Protein AF-A0A662BH56-F1 (afdb_monomer)

Solvent-accessible surface area (backbone atoms only — not comparable to full-atom values): 4933 Å² total; per-residue (Å²): 113,66,72,64,52,50,55,49,48,52,48,52,50,55,43,48,53,58,39,50,52,37,51,52,48,31,72,76,36,64,93,50,29,76,63,36,52,53,49,41,53,51,43,52,50,53,46,53,53,51,51,48,46,68,76,58,53,95,61,89,50,76,60,55,63,47,52,54,49,52,51,50,52,57,51,51,52,54,49,50,56,52,52,56,60,70,74,108

Secondary structure (DSSP, 8-state):
-HHHHHHHHHHHHHHHHHHHHHHHHHHH-GGGHHHHHHHHHHHHHHHHHHHHHHHS-S---HHHHHHHHHHHHHHHHHHHHHHHHHH-

Mean predicted aligned error: 2.96 Å

pLDDT: mean 95.01, std 6.38, range [59.62, 98.69]

Nearest PDB structures (foldseek):
  5j0l-assembly3_F  TM=5.489E-01  e=1.130E+00  synthetic construct
  2e2a-assembly1_C  TM=4.070E-01  e=1.591E+00  Lactococcus lactis
  6zbd-assembly1_D  TM=2.520E-01  e=8.800E+00  Plasmodium f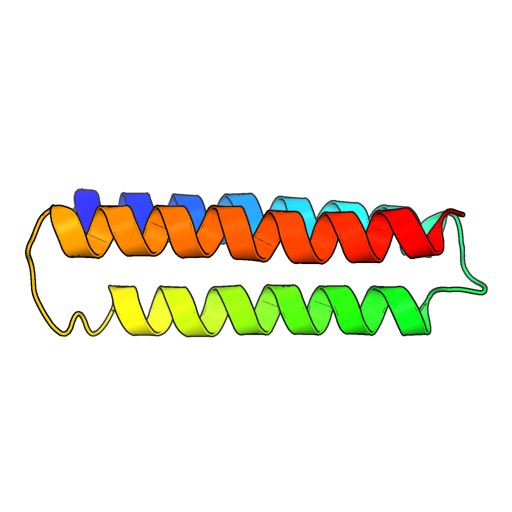alciparum

Structure (mmCIF, N/CA/C/O backbone):
data_AF-A0A662BH56-F1
#
_entry.id   AF-A0A662BH56-F1
#
loop_
_atom_site.group_PDB
_atom_site.id
_atom_site.type_symbol
_atom_site.label_atom_id
_atom_site.label_alt_id
_atom_site.label_comp_id
_atom_site.label_asym_id
_atom_site.label_entity_id
_atom_site.label_seq_id
_atom_site.pdbx_PDB_ins_code
_atom_site.Cartn_x
_atom_site.Cartn_y
_atom_site.Cartn_z
_atom_site.occupancy
_atom_site.B_iso_or_equiv
_atom_site.auth_seq_id
_atom_site.auth_comp_id
_atom_site.auth_asym_id
_atom_site.auth_atom_id
_atom_site.pdbx_PDB_model_num
ATOM 1 N N . MET A 1 1 ? -7.050 8.626 21.741 1.00 59.62 1 MET A N 1
ATOM 2 C CA . MET A 1 1 ? -6.316 9.224 20.600 1.00 59.62 1 MET A CA 1
ATOM 3 C C . MET A 1 1 ? -5.080 8.429 20.169 1.00 59.62 1 MET A C 1
ATOM 5 O O . MET A 1 1 ? -4.854 8.372 18.969 1.00 59.62 1 MET A O 1
ATOM 9 N N . ALA A 1 2 ? -4.341 7.764 21.074 1.00 68.94 2 ALA A N 1
ATOM 10 C CA . ALA A 1 2 ? -3.174 6.932 20.719 1.00 68.94 2 ALA A CA 1
ATOM 11 C C . ALA A 1 2 ? -3.473 5.874 19.633 1.00 68.94 2 ALA A C 1
ATOM 13 O O . ALA A 1 2 ? -2.902 5.942 18.557 1.00 68.94 2 ALA A O 1
ATOM 14 N N . LYS A 1 3 ? -4.505 5.037 19.817 1.00 80.75 3 LYS A N 1
ATOM 15 C CA . LYS A 1 3 ? -4.853 3.954 18.871 1.00 80.75 3 LYS A CA 1
ATOM 16 C C . LYS A 1 3 ? -5.109 4.392 17.417 1.00 80.75 3 LYS A C 1
ATOM 18 O O . LYS A 1 3 ? -4.809 3.644 16.493 1.00 80.75 3 LYS A O 1
ATOM 23 N N . LEU A 1 4 ? -5.676 5.588 17.204 1.00 89.75 4 LEU A N 1
ATOM 24 C CA . LEU A 1 4 ? -5.893 6.136 15.855 1.00 89.75 4 LEU A CA 1
ATOM 25 C C . LEU A 1 4 ? -4.599 6.680 15.247 1.00 89.75 4 LEU A C 1
ATOM 27 O O . LEU A 1 4 ? -4.417 6.620 14.036 1.00 89.75 4 LEU A O 1
ATOM 31 N N . ARG A 1 5 ? -3.709 7.232 16.075 1.00 93.06 5 ARG A N 1
ATOM 32 C CA . ARG A 1 5 ? -2.373 7.641 15.643 1.00 93.06 5 ARG A CA 1
ATOM 33 C C . ARG A 1 5 ? -1.544 6.418 15.253 1.00 93.06 5 ARG A C 1
ATOM 35 O O . ARG A 1 5 ? -0.895 6.458 14.216 1.00 93.06 5 ARG A O 1
ATOM 42 N N . ASP A 1 6 ? -1.637 5.340 16.024 1.00 93.75 6 ASP A N 1
ATOM 43 C CA . ASP A 1 6 ? -0.879 4.108 15.797 1.00 93.75 6 ASP A CA 1
ATOM 44 C C . ASP A 1 6 ? -1.218 3.492 14.436 1.00 93.75 6 ASP A C 1
ATOM 46 O O . ASP A 1 6 ? -0.332 3.336 13.603 1.00 93.75 6 ASP A O 1
ATOM 50 N N . ILE A 1 7 ? -2.505 3.281 14.129 1.00 95.06 7 ILE A N 1
ATOM 51 C CA . ILE A 1 7 ? -2.901 2.719 12.825 1.00 95.06 7 ILE A CA 1
ATOM 52 C C . ILE A 1 7 ? -2.536 3.637 11.643 1.00 95.06 7 ILE A C 1
ATOM 54 O O . ILE A 1 7 ? -2.170 3.154 10.576 1.00 95.06 7 ILE A O 1
ATOM 58 N N . LYS A 1 8 ? -2.577 4.967 11.809 1.00 97.25 8 LYS A N 1
ATOM 59 C CA . LYS A 1 8 ? -2.100 5.892 10.763 1.00 97.25 8 LYS A CA 1
ATOM 60 C C . LYS A 1 8 ? -0.599 5.760 10.544 1.00 97.25 8 LYS A C 1
ATOM 62 O O . LYS A 1 8 ? -0.152 5.820 9.402 1.00 97.25 8 LYS A O 1
ATOM 67 N N . ASN A 1 9 ? 0.168 5.605 11.621 1.00 97.69 9 ASN A N 1
ATOM 68 C CA . ASN A 1 9 ? 1.606 5.391 11.540 1.00 97.69 9 ASN A CA 1
ATOM 69 C C . ASN A 1 9 ? 1.920 4.055 10.867 1.00 97.69 9 ASN A C 1
ATOM 71 O O . ASN A 1 9 ? 2.776 4.037 9.995 1.00 97.69 9 ASN A O 1
ATOM 75 N N . GLU A 1 10 ? 1.190 2.984 11.191 1.00 97.19 10 GLU A N 1
ATOM 76 C CA . GLU A 1 10 ? 1.307 1.683 10.517 1.00 97.19 10 GLU A CA 1
ATOM 77 C C . GLU A 1 10 ? 1.064 1.812 9.002 1.00 97.19 10 GLU A C 1
ATOM 79 O O . GLU A 1 10 ? 1.889 1.370 8.205 1.00 97.19 10 GLU A O 1
ATOM 84 N N . VAL A 1 11 ? -0.022 2.486 8.593 1.00 98.25 11 VAL A N 1
ATOM 85 C CA . VAL A 1 11 ? -0.327 2.746 7.173 1.00 98.25 11 VAL A CA 1
ATOM 86 C C . VAL A 1 11 ? 0.779 3.563 6.506 1.00 98.25 11 VAL A C 1
ATOM 88 O O . VA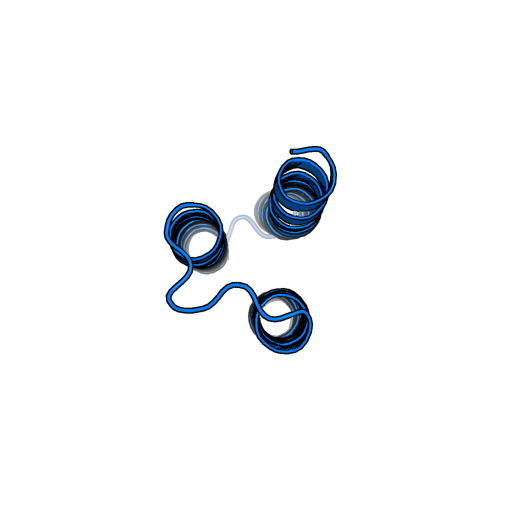L A 1 11 ? 1.230 3.213 5.419 1.00 98.25 11 VAL A O 1
ATOM 91 N N . ASN A 1 12 ? 1.218 4.659 7.130 1.00 98.38 12 ASN A N 1
ATOM 92 C CA . ASN A 1 12 ? 2.270 5.507 6.570 1.00 98.38 12 ASN A CA 1
ATOM 93 C C . ASN A 1 12 ? 3.592 4.748 6.430 1.00 98.38 12 ASN A C 1
ATOM 95 O O . ASN A 1 12 ? 4.243 4.879 5.401 1.00 98.38 12 ASN A O 1
ATOM 99 N N . TYR A 1 13 ? 3.961 3.969 7.447 1.00 98.38 13 TYR A N 1
ATOM 100 C CA . TYR A 1 13 ? 5.193 3.195 7.473 1.00 98.38 13 TYR A CA 1
ATOM 101 C C . TYR A 1 13 ? 5.200 2.147 6.362 1.00 98.38 13 TYR A C 1
ATOM 103 O O . TYR A 1 13 ? 6.076 2.181 5.506 1.00 98.38 13 TYR A O 1
ATOM 111 N N . LEU A 1 14 ? 4.180 1.286 6.295 1.00 98.25 14 LEU A N 1
ATOM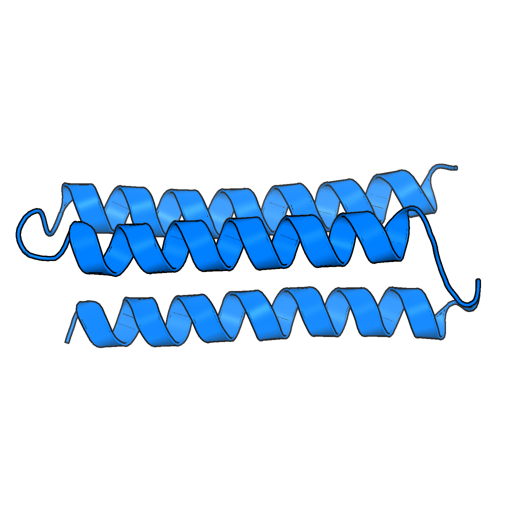 112 C CA . LEU A 1 14 ? 4.166 0.221 5.292 1.00 98.25 14 LEU A CA 1
ATOM 113 C C . LEU A 1 14 ? 4.123 0.775 3.862 1.00 98.25 14 LEU A C 1
ATOM 115 O O . LEU A 1 14 ? 4.814 0.272 2.983 1.00 98.25 14 LEU A O 1
ATOM 119 N N . ILE A 1 15 ? 3.335 1.826 3.615 1.00 98.50 15 ILE A N 1
ATOM 120 C CA . ILE A 1 15 ? 3.266 2.426 2.277 1.00 98.50 15 ILE A CA 1
ATOM 121 C C . ILE A 1 15 ? 4.579 3.121 1.909 1.00 98.50 15 ILE A C 1
ATOM 123 O O . ILE A 1 15 ? 4.967 3.095 0.743 1.00 98.50 15 ILE A O 1
ATOM 127 N N . TYR A 1 16 ? 5.270 3.724 2.878 1.00 98.44 16 TYR A N 1
ATOM 128 C CA . TYR A 1 16 ? 6.594 4.287 2.642 1.00 98.44 16 TYR A CA 1
ATOM 129 C C . TYR A 1 16 ? 7.585 3.206 2.190 1.00 98.44 16 TYR A C 1
ATOM 131 O O . TYR A 1 16 ? 8.248 3.404 1.174 1.00 98.44 16 TYR A O 1
ATOM 139 N N . GLU A 1 17 ? 7.615 2.050 2.859 1.00 98.25 17 GLU A N 1
ATOM 140 C CA . GLU A 1 17 ? 8.462 0.916 2.456 1.00 98.25 17 GLU A CA 1
ATOM 141 C C . GLU A 1 17 ? 8.118 0.426 1.037 1.00 98.25 17 GLU A C 1
ATOM 143 O O . GLU A 1 17 ? 8.997 0.334 0.184 1.00 98.25 17 GLU A O 1
ATOM 148 N N . VAL A 1 18 ? 6.829 0.240 0.721 1.00 98.19 18 VAL A N 1
ATOM 149 C CA . VAL A 1 18 ? 6.378 -0.155 -0.633 1.00 98.19 18 VAL A CA 1
ATOM 150 C C . VAL A 1 18 ? 6.857 0.831 -1.708 1.00 98.19 18 VAL A C 1
ATOM 152 O O . VAL A 1 18 ? 7.301 0.427 -2.786 1.00 98.19 18 VAL A O 1
ATOM 155 N N . ILE A 1 19 ? 6.762 2.137 -1.442 1.00 98.44 19 ILE A N 1
ATOM 156 C CA . ILE A 1 19 ? 7.218 3.177 -2.373 1.00 98.44 19 ILE A CA 1
ATOM 157 C C . ILE A 1 19 ? 8.747 3.168 -2.489 1.00 98.44 19 ILE A C 1
ATOM 159 O O . ILE A 1 19 ? 9.269 3.326 -3.593 1.00 98.44 19 ILE A O 1
ATOM 163 N N . SER A 1 20 ? 9.462 2.962 -1.381 1.00 98.12 20 SER A N 1
ATOM 164 C CA . SER A 1 20 ? 10.923 2.840 -1.358 1.00 98.12 20 SER A CA 1
ATOM 165 C C . SER A 1 20 ? 11.405 1.685 -2.242 1.00 98.12 20 SER A C 1
ATOM 167 O O . SER A 1 20 ? 12.299 1.869 -3.073 1.00 98.12 20 SER A O 1
ATOM 169 N N . ASP A 1 21 ? 10.747 0.529 -2.170 1.00 97.50 21 ASP A N 1
ATOM 170 C CA . ASP A 1 21 ? 11.061 -0.623 -3.017 1.00 97.50 21 ASP A CA 1
ATOM 171 C C . ASP A 1 21 ? 10.778 -0.345 -4.497 1.00 97.50 21 ASP A C 1
ATOM 173 O O . ASP A 1 21 ? 11.591 -0.671 -5.367 1.00 97.50 21 ASP A O 1
ATOM 177 N N . CYS A 1 22 ? 9.671 0.337 -4.807 1.00 97.75 22 CYS A N 1
ATOM 178 C CA . CYS A 1 22 ? 9.389 0.782 -6.174 1.00 97.75 22 CYS A CA 1
ATOM 179 C C . CYS A 1 22 ? 10.464 1.757 -6.690 1.00 97.75 22 CYS A C 1
ATOM 181 O O . CYS A 1 22 ? 10.888 1.653 -7.842 1.00 97.75 22 CYS A O 1
ATOM 183 N N . ASN A 1 23 ? 10.940 2.684 -5.853 1.00 97.19 23 ASN A N 1
ATOM 184 C CA . ASN A 1 23 ? 12.012 3.624 -6.201 1.00 97.19 23 ASN A CA 1
ATOM 185 C C . ASN A 1 23 ? 13.352 2.916 -6.435 1.00 97.19 23 ASN A C 1
ATOM 187 O O . ASN A 1 23 ? 14.075 3.237 -7.384 1.00 97.19 23 ASN A O 1
ATOM 191 N N . THR A 1 24 ? 13.656 1.921 -5.606 1.00 97.25 24 THR A N 1
ATOM 192 C CA . THR A 1 24 ? 14.840 1.074 -5.764 1.00 97.25 24 THR A CA 1
ATOM 193 C C . THR A 1 24 ? 14.765 0.307 -7.082 1.00 97.25 24 THR A C 1
ATOM 195 O O . THR A 1 24 ? 15.702 0.357 -7.878 1.00 97.25 24 THR A O 1
ATOM 198 N N . PHE A 1 25 ? 13.614 -0.299 -7.391 1.00 96.94 25 PHE A N 1
ATOM 199 C CA . PHE A 1 25 ? 13.381 -0.954 -8.678 1.00 96.94 25 PHE A CA 1
ATOM 200 C C . PHE A 1 25 ? 13.576 0.005 -9.862 1.00 96.94 25 PHE A C 1
ATOM 202 O O . PHE A 1 25 ? 14.248 -0.357 -10.822 1.00 96.94 25 PHE A O 1
ATOM 209 N N . MET A 1 26 ? 13.050 1.235 -9.800 1.00 96.69 26 MET A N 1
ATOM 210 C CA . MET A 1 26 ? 13.239 2.239 -10.862 1.00 96.69 26 MET A CA 1
ATOM 211 C C . MET A 1 26 ? 14.707 2.599 -11.092 1.00 96.69 26 MET A C 1
ATOM 213 O O . MET A 1 26 ? 15.099 2.865 -12.226 1.00 96.69 26 MET A O 1
ATOM 217 N N . SER A 1 27 ? 15.508 2.611 -10.027 1.00 95.69 27 SER A N 1
ATOM 218 C CA . SER A 1 27 ? 16.942 2.902 -10.104 1.00 95.69 27 SER A CA 1
ATOM 219 C C . SER A 1 27 ? 17.724 1.770 -10.776 1.00 95.69 27 SER A C 1
ATOM 221 O O . SER A 1 27 ? 18.701 2.031 -11.470 1.00 95.69 27 SER A O 1
ATOM 223 N N . ILE A 1 28 ? 17.278 0.521 -10.601 1.00 95.81 28 ILE A N 1
ATOM 224 C CA . ILE A 1 28 ? 17.907 -0.679 -11.177 1.00 95.81 28 ILE A CA 1
ATOM 225 C C . ILE A 1 28 ? 17.395 -0.961 -12.604 1.00 95.81 28 ILE A C 1
ATOM 227 O O . ILE A 1 28 ? 18.144 -1.455 -13.443 1.00 95.81 28 ILE A O 1
ATOM 231 N N . HIS A 1 29 ? 16.135 -0.624 -12.898 1.00 95.06 29 HIS A N 1
ATOM 232 C CA . HIS A 1 29 ? 15.447 -0.903 -14.165 1.00 95.06 29 HIS A CA 1
ATOM 233 C C . HIS A 1 29 ? 14.907 0.385 -14.815 1.00 95.06 29 HIS A C 1
ATOM 235 O O . HIS A 1 29 ? 13.687 0.607 -14.843 1.00 95.06 29 HIS A O 1
ATOM 241 N N . PRO A 1 30 ? 15.785 1.259 -15.344 1.00 93.88 30 PRO A N 1
ATOM 242 C CA . PRO A 1 30 ? 15.376 2.547 -15.906 1.00 93.88 30 PRO A CA 1
ATOM 243 C C . PRO A 1 30 ? 14.422 2.408 -17.105 1.00 93.88 30 PRO A C 1
ATOM 245 O O . PRO A 1 30 ? 13.562 3.263 -17.305 1.00 93.88 30 PRO A O 1
ATOM 248 N N . ASP A 1 31 ? 14.506 1.308 -17.858 1.00 95.69 31 ASP A N 1
ATOM 249 C CA . ASP A 1 31 ? 13.620 0.961 -18.978 1.00 95.69 31 ASP A CA 1
ATOM 250 C C . ASP A 1 31 ? 12.182 0.625 -18.540 1.00 95.69 31 ASP A C 1
ATOM 252 O O . ASP A 1 31 ? 11.238 0.729 -19.325 1.00 95.69 31 ASP A O 1
ATOM 256 N N . LYS A 1 32 ? 11.989 0.247 -17.271 1.00 95.00 32 LYS A N 1
ATOM 257 C CA . LYS A 1 32 ? 10.682 -0.101 -16.688 1.00 95.00 32 LYS A CA 1
ATOM 258 C C . LYS A 1 32 ? 10.148 0.982 -15.745 1.00 95.00 32 LYS A C 1
ATOM 260 O O . LYS A 1 32 ? 9.126 0.756 -15.089 1.00 95.00 32 LYS A O 1
ATOM 265 N N . LYS A 1 33 ? 10.784 2.160 -15.703 1.00 94.25 33 LYS A N 1
ATOM 266 C CA . LYS A 1 33 ? 10.456 3.260 -14.783 1.00 94.25 33 LYS A CA 1
ATOM 267 C C . LYS A 1 33 ? 8.973 3.629 -14.799 1.00 94.25 33 LYS A C 1
ATOM 269 O O . LYS A 1 33 ? 8.336 3.612 -13.751 1.00 94.25 33 LYS A O 1
ATOM 274 N N . ASP A 1 34 ? 8.394 3.863 -15.974 1.00 95.88 34 ASP A N 1
ATOM 275 C CA . ASP A 1 34 ? 6.989 4.282 -16.103 1.00 95.88 34 ASP A CA 1
ATOM 276 C C . ASP A 1 34 ? 6.000 3.264 -15.519 1.00 95.88 34 ASP A C 1
ATOM 278 O O . ASP A 1 34 ? 4.930 3.625 -15.025 1.00 95.88 34 ASP A O 1
ATOM 282 N N . LYS A 1 35 ? 6.347 1.970 -15.549 1.00 96.12 35 LYS A N 1
ATOM 283 C CA . LYS A 1 35 ? 5.514 0.916 -14.956 1.00 96.12 35 LYS A CA 1
ATOM 284 C C . LYS A 1 35 ? 5.580 0.958 -13.431 1.00 96.12 35 LYS A C 1
ATOM 286 O O . LYS A 1 35 ? 4.548 0.807 -12.786 1.00 96.12 35 LYS A O 1
ATOM 291 N N . ALA A 1 36 ? 6.759 1.194 -12.863 1.00 96.62 36 ALA A N 1
ATOM 292 C CA . ALA A 1 36 ? 6.936 1.311 -11.419 1.00 96.62 36 ALA A CA 1
ATOM 293 C C . ALA A 1 36 ? 6.362 2.624 -10.854 1.00 96.62 36 ALA A C 1
ATOM 295 O O . ALA A 1 36 ? 5.791 2.603 -9.767 1.00 96.62 36 ALA A O 1
ATOM 296 N N . VAL A 1 37 ? 6.385 3.730 -11.611 1.00 97.69 37 VAL A N 1
ATOM 297 C CA . VAL A 1 37 ? 5.687 4.978 -11.234 1.00 97.69 37 VAL A CA 1
ATOM 298 C C . VAL A 1 37 ? 4.194 4.726 -11.009 1.00 97.69 37 VAL A C 1
ATOM 300 O O . VAL A 1 37 ? 3.641 5.161 -10.001 1.00 97.69 37 VAL A O 1
ATOM 303 N N . LYS A 1 38 ? 3.542 3.942 -11.878 1.00 98.12 38 LYS A N 1
ATOM 304 C CA . LYS A 1 38 ? 2.128 3.570 -11.691 1.00 98.12 38 LYS A CA 1
ATOM 305 C C . LYS A 1 38 ? 1.892 2.788 -10.395 1.00 98.12 38 LYS A C 1
ATOM 307 O O . LYS A 1 38 ? 0.855 2.961 -9.765 1.00 98.12 38 LYS A O 1
ATOM 312 N N . LEU A 1 39 ? 2.847 1.960 -9.968 1.00 98.25 39 LEU A N 1
ATOM 313 C CA . LEU A 1 39 ? 2.759 1.239 -8.692 1.00 98.25 39 LEU A CA 1
ATOM 314 C C . LEU A 1 39 ? 2.907 2.178 -7.487 1.00 98.25 39 LEU A C 1
ATOM 316 O O . LEU A 1 39 ? 2.177 2.023 -6.509 1.00 98.25 39 LEU A O 1
ATOM 320 N N . VAL A 1 40 ? 3.764 3.201 -7.579 1.00 98.44 40 VAL A N 1
ATOM 321 C CA . VAL A 1 40 ? 3.848 4.273 -6.569 1.00 98.44 40 VAL A CA 1
ATOM 322 C C . VAL A 1 40 ? 2.519 5.025 -6.468 1.00 98.44 40 VAL A C 1
ATOM 324 O O . VAL A 1 40 ? 2.019 5.248 -5.366 1.00 98.44 40 VAL A O 1
ATOM 327 N N . GLU A 1 41 ? 1.897 5.373 -7.597 1.00 98.50 41 GLU A N 1
ATOM 328 C CA . GLU A 1 41 ? 0.578 6.020 -7.602 1.00 98.50 41 GLU A CA 1
ATOM 329 C C . GLU A 1 41 ? -0.505 5.147 -6.953 1.00 98.50 41 GLU A C 1
ATOM 331 O O . GLU A 1 41 ? -1.347 5.652 -6.205 1.00 98.50 41 GLU A O 1
ATOM 336 N N . GLU A 1 42 ? -0.495 3.837 -7.216 1.00 98.31 42 GLU A N 1
ATOM 337 C CA . GLU A 1 42 ? -1.389 2.881 -6.558 1.00 98.31 42 GLU A CA 1
ATOM 338 C C . GLU A 1 42 ? -1.156 2.835 -5.039 1.00 98.31 42 GLU A C 1
ATOM 340 O O . GLU A 1 42 ? -2.126 2.873 -4.276 1.00 98.31 42 GLU A O 1
ATOM 345 N N . ALA A 1 43 ? 0.103 2.831 -4.589 1.00 98.56 43 ALA A N 1
ATOM 346 C CA . ALA A 1 43 ? 0.458 2.860 -3.170 1.00 98.56 43 ALA A CA 1
ATOM 347 C C . ALA A 1 43 ? -0.033 4.148 -2.483 1.00 98.56 43 ALA A C 1
ATOM 349 O O . ALA A 1 43 ? -0.645 4.102 -1.412 1.00 98.56 43 ALA A O 1
ATOM 350 N N . VAL A 1 44 ? 0.146 5.306 -3.131 1.00 98.56 44 VAL A N 1
ATOM 351 C CA . VAL A 1 44 ? -0.356 6.599 -2.636 1.00 98.56 44 VAL A CA 1
ATOM 352 C C . VAL A 1 44 ? -1.884 6.607 -2.552 1.00 98.56 44 VAL A C 1
ATOM 354 O O . VAL A 1 44 ? -2.441 7.061 -1.549 1.00 98.56 44 VAL A O 1
ATOM 357 N N . LYS A 1 45 ? -2.585 6.072 -3.560 1.00 98.69 45 LYS A N 1
ATOM 358 C CA . LYS A 1 45 ? -4.053 5.943 -3.536 1.00 98.69 45 LYS A CA 1
ATOM 359 C C . LYS A 1 45 ? -4.520 5.046 -2.390 1.00 98.69 45 LYS A C 1
ATOM 361 O O . LYS A 1 45 ? -5.439 5.425 -1.666 1.00 98.69 45 LYS A O 1
ATOM 366 N N . LEU A 1 46 ? -3.871 3.897 -2.188 1.00 98.56 46 LEU A N 1
ATOM 367 C CA . LEU A 1 46 ? -4.170 2.983 -1.083 1.00 98.56 46 LEU A CA 1
ATOM 368 C C . LEU A 1 46 ? -4.029 3.688 0.272 1.00 98.56 46 LEU A C 1
ATOM 370 O O . LEU A 1 46 ? -4.960 3.661 1.079 1.00 98.56 46 LEU A O 1
ATOM 374 N N . ARG A 1 47 ? -2.910 4.390 0.487 1.00 98.56 47 ARG A N 1
ATOM 375 C CA . ARG A 1 47 ? -2.686 5.203 1.687 1.00 98.56 47 ARG A CA 1
ATOM 376 C C . ARG A 1 47 ? -3.792 6.223 1.896 1.00 98.56 47 ARG A C 1
ATOM 378 O O . ARG A 1 47 ? -4.363 6.279 2.981 1.00 98.56 47 ARG A O 1
ATOM 385 N N . ASN A 1 48 ? -4.085 7.036 0.884 1.00 98.56 48 ASN A N 1
ATOM 386 C CA . ASN A 1 48 ? -5.061 8.117 1.003 1.00 98.56 48 ASN A CA 1
ATOM 387 C C . ASN A 1 48 ? -6.445 7.572 1.381 1.00 98.56 48 ASN A C 1
ATOM 389 O O . ASN A 1 48 ? -7.069 8.085 2.310 1.00 98.56 48 ASN A O 1
ATOM 393 N N . ASN A 1 49 ? -6.869 6.480 0.741 1.00 98.31 49 ASN A N 1
ATOM 394 C CA . ASN A 1 49 ? -8.138 5.820 1.037 1.00 98.31 49 ASN A CA 1
ATOM 395 C C . ASN A 1 49 ? -8.192 5.294 2.480 1.00 98.31 49 ASN A C 1
ATOM 397 O O . ASN A 1 49 ? -9.175 5.518 3.187 1.00 98.31 49 ASN A O 1
ATOM 401 N N . LEU A 1 50 ? -7.140 4.613 2.945 1.00 98.06 50 LEU A N 1
ATOM 402 C CA . LEU A 1 50 ? -7.087 4.083 4.311 1.00 98.06 50 LEU A CA 1
ATOM 403 C C . LEU A 1 50 ? -7.047 5.203 5.353 1.00 98.06 50 LEU A C 1
ATOM 405 O O . LEU A 1 50 ? -7.800 5.162 6.323 1.00 98.06 50 LEU A O 1
ATOM 409 N N . ILE A 1 51 ? -6.236 6.241 5.140 1.00 98.00 51 ILE A N 1
ATOM 410 C CA . ILE A 1 51 ? -6.170 7.398 6.040 1.00 98.00 51 ILE A CA 1
ATOM 411 C C . ILE A 1 51 ? -7.526 8.107 6.118 1.00 98.00 51 ILE A C 1
ATOM 413 O O . ILE A 1 51 ? -7.949 8.473 7.216 1.00 98.00 51 ILE A O 1
ATOM 417 N N . GLN A 1 52 ? -8.243 8.250 5.000 1.00 97.75 52 GLN A N 1
ATOM 418 C CA . GLN A 1 52 ? -9.596 8.808 4.993 1.00 97.75 52 GLN A CA 1
ATOM 419 C C . GLN A 1 52 ? -10.561 7.955 5.829 1.00 97.75 52 GLN A C 1
ATOM 421 O O . GLN A 1 52 ? -11.237 8.496 6.702 1.00 97.75 52 GLN A O 1
ATOM 426 N N . LYS A 1 53 ? -10.575 6.629 5.632 1.00 96.31 53 LYS A N 1
ATOM 427 C CA . LYS A 1 53 ? -11.41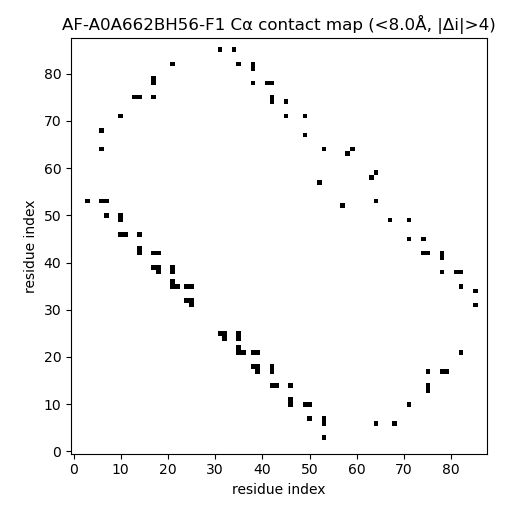0 5.692 6.408 1.00 96.31 53 LYS A CA 1
ATOM 428 C C . LYS A 1 53 ? -11.077 5.676 7.904 1.00 96.31 53 LYS A C 1
ATOM 430 O O . LYS A 1 53 ? -11.962 5.443 8.723 1.00 96.31 53 LYS A O 1
ATOM 435 N N . ILE A 1 54 ? -9.814 5.908 8.268 1.00 95.69 54 ILE A N 1
ATOM 436 C CA . ILE A 1 54 ? -9.371 6.014 9.667 1.00 95.69 54 ILE A CA 1
ATOM 437 C C . ILE A 1 54 ? -9.796 7.357 10.278 1.00 95.69 54 ILE A C 1
ATOM 439 O O . ILE A 1 54 ? -10.158 7.407 11.452 1.00 95.69 54 ILE A O 1
ATOM 443 N N . ASN A 1 55 ? -9.724 8.449 9.511 1.00 95.19 55 ASN A N 1
ATOM 444 C CA . ASN A 1 55 ? -10.148 9.782 9.954 1.00 95.19 55 ASN A CA 1
ATOM 445 C C . ASN A 1 55 ? -11.667 9.896 10.099 1.00 95.19 55 ASN A C 1
ATOM 447 O O . ASN A 1 55 ? -12.140 10.615 10.976 1.00 95.19 55 ASN A O 1
ATOM 451 N N . HIS A 1 56 ? -12.407 9.186 9.251 1.00 95.00 56 HIS A N 1
ATOM 452 C CA . HIS A 1 56 ? -13.864 9.218 9.182 1.00 95.00 56 HIS A CA 1
ATOM 453 C 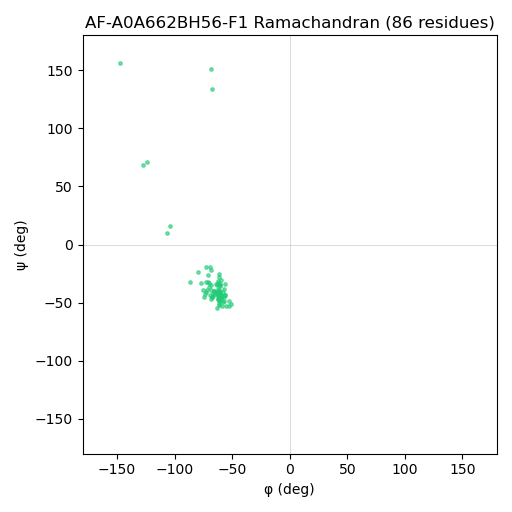C . HIS A 1 56 ? -14.421 7.789 9.256 1.00 95.00 56 HIS A C 1
ATOM 455 O O . HIS A 1 56 ? -14.910 7.265 8.254 1.00 95.00 56 HIS A O 1
ATOM 461 N N . PRO A 1 57 ? -14.295 7.121 10.418 1.00 91.88 57 PRO A N 1
ATOM 462 C CA . PRO A 1 57 ? -14.753 5.749 10.564 1.00 91.88 57 PRO A CA 1
ATOM 463 C C . PRO A 1 57 ? -16.281 5.679 10.483 1.00 91.88 57 PRO A C 1
ATOM 465 O O . PRO A 1 57 ? -16.975 6.453 11.141 1.00 91.88 57 PRO A O 1
ATOM 468 N N . THR A 1 58 ? -16.808 4.729 9.709 1.00 89.19 58 THR A N 1
ATOM 469 C CA . THR A 1 58 ? -18.256 4.451 9.653 1.00 89.19 58 THR A CA 1
ATOM 470 C C . THR A 1 58 ? -18.766 3.797 10.936 1.00 89.19 58 THR A C 1
ATOM 472 O O . THR A 1 58 ? -19.931 3.939 11.290 1.00 89.19 58 THR A O 1
ATOM 475 N N . GLU A 1 59 ? -17.886 3.092 11.646 1.00 90.12 59 GLU A N 1
ATOM 476 C CA . GLU A 1 59 ? -18.132 2.487 12.952 1.00 90.12 59 GLU A CA 1
ATOM 477 C C . GLU A 1 59 ? -16.838 2.488 13.783 1.00 90.12 59 GLU A C 1
A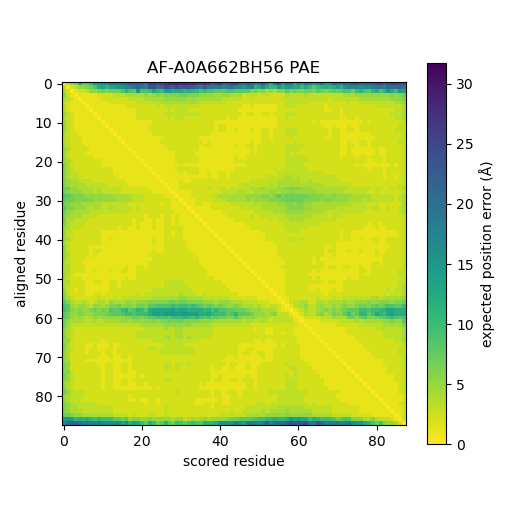TOM 479 O O . GLU A 1 59 ? -15.731 2.513 13.247 1.00 90.12 59 GLU A O 1
ATOM 484 N N . THR A 1 60 ? -16.950 2.438 15.109 1.00 86.69 60 THR A N 1
ATOM 485 C CA . THR A 1 60 ? -15.795 2.506 16.026 1.00 86.69 60 THR A CA 1
ATOM 486 C C . THR A 1 60 ? -15.416 1.151 16.628 1.00 86.69 60 THR A C 1
ATOM 488 O O . THR A 1 60 ? -14.669 1.086 17.608 1.00 86.69 60 THR A O 1
ATOM 491 N N . SER A 1 61 ? -15.909 0.051 16.050 1.00 91.38 61 SER A N 1
ATOM 492 C CA . SER A 1 61 ? -15.648 -1.297 16.552 1.00 91.38 61 SER A CA 1
ATOM 493 C C . SER A 1 61 ? -14.180 -1.703 16.370 1.00 91.38 61 SER A C 1
ATOM 495 O O . SER A 1 61 ? -13.493 -1.299 15.430 1.00 91.38 61 SER A O 1
ATOM 497 N N . SER A 1 62 ? -13.673 -2.570 17.254 1.00 89.19 62 SER A N 1
ATOM 498 C CA . SER A 1 62 ? -12.332 -3.147 17.071 1.00 89.19 62 SER A CA 1
ATOM 499 C C . SER A 1 62 ? -12.222 -3.960 15.779 1.00 89.19 62 SER A C 1
ATOM 501 O O . SER A 1 62 ? -11.106 -4.135 15.291 1.00 89.19 62 SER A O 1
ATOM 503 N N . LYS A 1 63 ? -13.338 -4.489 15.265 1.00 93.56 63 LYS A N 1
ATOM 504 C CA . LYS A 1 63 ? -13.369 -5.265 14.027 1.00 93.56 63 LYS A CA 1
ATOM 505 C C . LYS A 1 63 ? -13.066 -4.367 12.829 1.00 93.56 63 LYS A C 1
ATOM 507 O O . LYS A 1 63 ? -12.149 -4.679 12.085 1.00 93.56 63 LYS A O 1
ATOM 512 N N . TYR A 1 64 ? -13.700 -3.200 12.744 1.00 93.88 64 TYR A N 1
ATOM 513 C CA . TYR A 1 64 ? -13.457 -2.230 11.674 1.00 93.88 64 TYR A CA 1
ATOM 514 C C . TYR A 1 64 ? -11.972 -1.876 11.506 1.00 93.88 64 TYR A C 1
ATOM 516 O O . TYR A 1 64 ? -11.415 -1.964 10.416 1.00 93.88 64 TYR A O 1
ATOM 524 N N . PHE A 1 65 ? -11.273 -1.556 12.600 1.00 93.50 65 PHE A N 1
ATOM 525 C CA . PHE A 1 65 ? -9.839 -1.241 12.534 1.00 93.50 65 PHE A CA 1
ATOM 526 C C . PHE A 1 65 ? -8.937 -2.460 12.285 1.00 93.50 65 PHE A C 1
ATOM 528 O O . PHE A 1 65 ? -7.781 -2.280 11.900 1.00 93.50 65 PHE A O 1
ATOM 535 N N . LYS A 1 66 ? -9.412 -3.686 12.537 1.00 94.81 66 LYS A N 1
ATOM 536 C CA . LYS A 1 66 ? -8.712 -4.909 12.113 1.00 94.81 66 LYS A CA 1
ATOM 537 C C . LYS A 1 66 ? -8.873 -5.108 10.609 1.00 94.81 66 LYS A C 1
ATOM 539 O O . LYS A 1 66 ? -7.872 -5.312 9.934 1.00 94.81 66 LYS A O 1
ATOM 544 N N . ASP A 1 67 ? -10.082 -4.930 10.092 1.00 96.19 67 ASP A N 1
ATOM 545 C CA . ASP A 1 67 ? -10.374 -5.053 8.664 1.00 96.19 67 ASP A CA 1
ATOM 546 C C . ASP A 1 67 ? -9.569 -4.025 7.848 1.00 96.19 67 ASP A C 1
ATOM 548 O O . ASP A 1 67 ? -8.972 -4.375 6.836 1.00 96.19 67 ASP A O 1
ATOM 552 N N . LEU A 1 68 ? -9.407 -2.790 8.344 1.00 96.81 68 LEU A N 1
ATOM 553 C CA . LEU A 1 68 ? -8.531 -1.790 7.711 1.00 96.81 68 LEU A CA 1
ATOM 554 C C . LEU A 1 68 ? -7.047 -2.198 7.663 1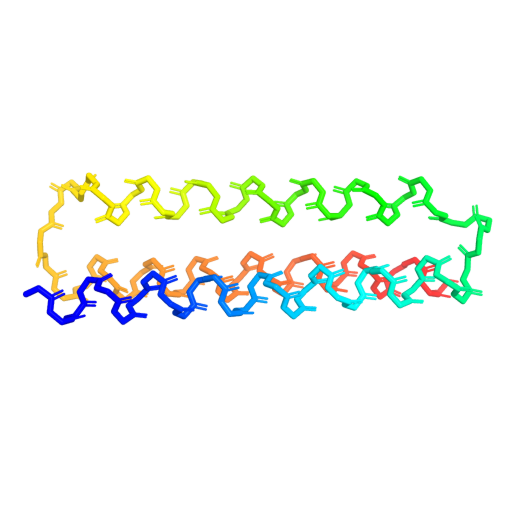.00 96.81 68 LEU A C 1
ATOM 556 O O . LEU A 1 68 ? -6.347 -1.841 6.716 1.00 96.81 68 LEU A O 1
ATOM 560 N N . ARG A 1 69 ? -6.548 -2.934 8.664 1.00 96.56 69 ARG A N 1
ATOM 561 C CA . ARG A 1 69 ? -5.179 -3.480 8.635 1.00 96.56 69 ARG A CA 1
ATOM 562 C C . ARG A 1 69 ? -5.061 -4.620 7.634 1.00 96.56 69 ARG A C 1
ATOM 564 O O . ARG A 1 69 ? -4.068 -4.705 6.921 1.00 96.56 69 ARG A O 1
ATOM 571 N N . THR A 1 70 ? -6.080 -5.467 7.549 1.00 97.81 70 THR A N 1
ATOM 572 C CA . THR A 1 70 ? -6.156 -6.509 6.523 1.00 97.81 70 THR A CA 1
ATOM 573 C C . THR A 1 70 ? -6.192 -5.898 5.120 1.00 97.81 70 THR A C 1
ATOM 575 O O . THR A 1 70 ? -5.462 -6.355 4.244 1.00 97.81 70 THR A O 1
ATOM 578 N N . ASP A 1 71 ? -6.954 -4.821 4.912 1.00 97.75 71 ASP A N 1
ATOM 579 C CA . ASP A 1 71 ? -6.975 -4.065 3.654 1.00 97.75 71 ASP A CA 1
ATOM 580 C C . ASP A 1 71 ? -5.596 -3.479 3.311 1.00 97.75 71 ASP A C 1
ATOM 582 O O . ASP A 1 71 ? -5.174 -3.545 2.155 1.00 97.75 71 ASP A O 1
ATOM 586 N N . LEU A 1 72 ? -4.884 -2.929 4.305 1.00 98.31 72 LEU A N 1
ATOM 587 C CA . LEU A 1 72 ? -3.519 -2.421 4.145 1.00 98.31 72 LEU A CA 1
ATOM 588 C C . LEU A 1 72 ? -2.564 -3.517 3.652 1.00 98.31 72 LEU A C 1
ATOM 590 O O . LEU A 1 72 ? -1.899 -3.318 2.636 1.00 98.31 72 LEU A O 1
ATOM 594 N N . ILE A 1 73 ? -2.521 -4.660 4.343 1.00 98.12 73 ILE A N 1
ATOM 595 C CA . ILE A 1 73 ? -1.631 -5.785 4.009 1.00 98.12 73 ILE A CA 1
ATOM 596 C C . ILE A 1 73 ? -1.962 -6.321 2.614 1.00 98.12 73 ILE A C 1
ATOM 598 O O . ILE A 1 73 ? -1.098 -6.359 1.744 1.00 98.12 73 ILE A O 1
ATOM 602 N N . ASN A 1 74 ? -3.235 -6.624 2.351 1.00 98.38 74 ASN A N 1
ATOM 603 C CA . ASN A 1 74 ? -3.671 -7.143 1.054 1.00 98.38 74 ASN A CA 1
ATOM 604 C C . ASN A 1 74 ? -3.392 -6.164 -0.096 1.00 98.38 74 ASN A C 1
ATOM 606 O O . ASN A 1 74 ? -3.121 -6.576 -1.225 1.00 98.38 74 ASN A O 1
ATOM 610 N N . GLY A 1 75 ? -3.525 -4.861 0.156 1.00 98.19 75 GLY A N 1
ATOM 611 C CA . GLY A 1 75 ? -3.215 -3.825 -0.820 1.00 98.19 75 GLY A CA 1
ATOM 612 C C . GLY A 1 75 ? -1.718 -3.749 -1.122 1.00 98.19 75 GLY A C 1
ATOM 613 O O . GLY A 1 75 ? -1.347 -3.712 -2.295 1.00 98.19 75 GLY A O 1
ATOM 614 N N . ALA A 1 76 ? -0.872 -3.786 -0.089 1.00 98.00 76 ALA A N 1
ATOM 615 C CA . ALA A 1 76 ? 0.581 -3.823 -0.234 1.00 98.00 76 ALA A CA 1
ATOM 616 C C . ALA A 1 76 ? 1.044 -5.087 -0.981 1.00 98.00 76 ALA A C 1
ATOM 618 O O . ALA A 1 76 ? 1.764 -4.974 -1.973 1.00 98.00 76 ALA A O 1
ATOM 619 N N . ASP A 1 77 ? 0.546 -6.267 -0.602 1.00 98.00 77 ASP A N 1
ATOM 620 C CA . ASP A 1 77 ? 0.870 -7.544 -1.255 1.00 98.00 77 ASP A CA 1
ATOM 621 C C . ASP A 1 77 ? 0.525 -7.531 -2.749 1.00 98.00 77 ASP A C 1
ATOM 623 O O . ASP A 1 77 ? 1.303 -7.982 -3.589 1.00 98.00 77 ASP A O 1
ATOM 627 N N . LYS A 1 78 ? -0.624 -6.951 -3.122 1.00 98.31 78 LYS A N 1
ATOM 628 C CA . LYS A 1 78 ? -1.007 -6.797 -4.535 1.00 98.31 78 LYS A CA 1
ATOM 629 C C . LYS A 1 78 ? -0.024 -5.924 -5.311 1.00 98.31 78 LYS A C 1
ATOM 631 O O . LYS A 1 78 ? 0.237 -6.215 -6.480 1.00 98.31 78 LYS A O 1
ATOM 636 N N . ILE A 1 79 ? 0.494 -4.860 -4.700 1.0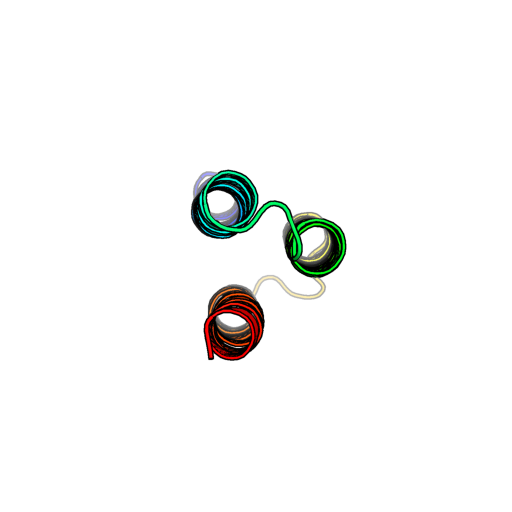0 98.06 79 ILE A N 1
ATOM 637 C CA . ILE A 1 79 ? 1.489 -3.984 -5.330 1.00 98.06 79 ILE A CA 1
ATOM 638 C C . ILE A 1 79 ? 2.816 -4.735 -5.479 1.00 98.06 79 ILE A C 1
ATOM 640 O O . ILE A 1 79 ? 3.392 -4.724 -6.568 1.00 98.06 79 ILE A O 1
ATOM 644 N N . PHE A 1 80 ? 3.251 -5.467 -4.452 1.00 95.94 80 PHE A N 1
ATOM 645 C CA . PHE A 1 80 ? 4.463 -6.284 -4.516 1.00 95.94 80 PHE A CA 1
ATOM 646 C C . PHE A 1 80 ? 4.385 -7.391 -5.565 1.00 95.94 80 PHE A C 1
ATOM 648 O O . PHE A 1 80 ? 5.326 -7.576 -6.334 1.00 95.94 80 PHE A O 1
ATOM 655 N N . GLU A 1 81 ? 3.254 -8.080 -5.686 1.00 97.50 81 GLU A N 1
ATOM 656 C CA . GLU A 1 81 ? 3.060 -9.083 -6.734 1.00 97.50 81 GLU A CA 1
ATOM 657 C C . GLU A 1 81 ? 3.107 -8.469 -8.142 1.00 97.50 81 GLU A C 1
ATOM 659 O O . GLU A 1 81 ? 3.632 -9.083 -9.076 1.00 97.50 81 GLU A O 1
ATOM 664 N N . LYS A 1 82 ? 2.613 -7.236 -8.322 1.00 97.44 82 LYS A N 1
ATOM 665 C CA . LYS A 1 82 ? 2.777 -6.503 -9.587 1.00 97.44 82 LYS A CA 1
ATOM 666 C C . LYS A 1 82 ? 4.237 -6.127 -9.830 1.00 97.44 82 LYS A C 1
ATOM 668 O O . LYS A 1 82 ? 4.723 -6.356 -10.934 1.00 97.44 82 LYS A O 1
ATOM 673 N N . LEU A 1 83 ? 4.939 -5.611 -8.821 1.00 96.00 83 LEU A N 1
ATOM 674 C CA . LEU A 1 83 ? 6.359 -5.262 -8.911 1.00 96.00 83 LE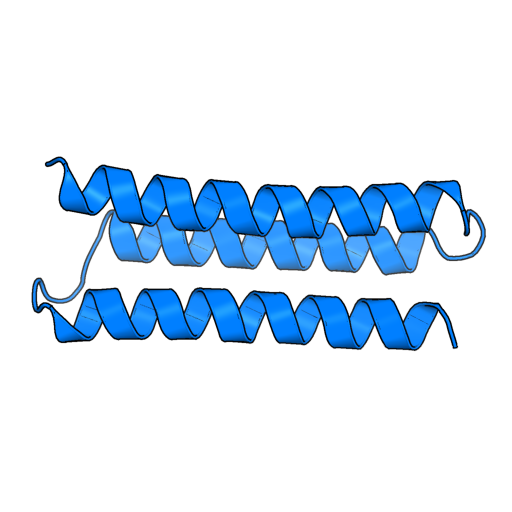U A CA 1
ATOM 675 C C . LEU A 1 83 ? 7.214 -6.487 -9.266 1.00 96.00 83 LEU A C 1
ATOM 677 O O . LEU A 1 83 ? 8.017 -6.442 -10.194 1.00 96.00 83 LEU A O 1
ATOM 681 N N . ARG A 1 84 ? 6.964 -7.629 -8.617 1.00 94.62 84 ARG A N 1
ATOM 682 C CA . ARG A 1 84 ? 7.623 -8.913 -8.896 1.00 94.62 84 ARG A CA 1
ATOM 683 C C . ARG A 1 84 ? 7.446 -9.361 -10.346 1.00 94.62 84 ARG A C 1
ATOM 685 O O . ARG A 1 84 ? 8.376 -9.895 -10.946 1.00 94.62 84 ARG A O 1
ATOM 692 N N . LYS A 1 85 ? 6.265 -9.141 -10.929 1.00 96.25 85 LYS A N 1
ATOM 693 C CA . LYS A 1 85 ? 5.999 -9.432 -12.348 1.00 96.25 85 LYS A CA 1
ATOM 694 C C . LYS A 1 85 ? 6.734 -8.494 -13.304 1.00 96.25 85 LYS A C 1
ATOM 696 O O . LYS A 1 85 ? 6.876 -8.858 -14.461 1.00 96.25 85 LYS A O 1
ATOM 701 N N . LEU A 1 86 ? 7.184 -7.321 -12.852 1.00 93.69 86 LEU A N 1
ATOM 702 C CA . LEU A 1 86 ? 8.026 -6.432 -13.656 1.00 93.69 86 LEU A CA 1
ATOM 703 C C . LEU A 1 86 ? 9.491 -6.875 -13.680 1.00 93.69 86 LEU A C 1
ATOM 705 O O . LEU A 1 86 ? 10.198 -6.500 -14.611 1.00 93.69 86 LEU A O 1
ATOM 709 N N . ILE A 1 87 ? 9.951 -7.630 -12.678 1.00 87.00 87 ILE A N 1
ATOM 710 C CA . ILE A 1 87 ? 11.314 -8.185 -12.639 1.00 87.00 87 ILE A CA 1
ATOM 711 C C . ILE A 1 87 ? 11.456 -9.344 -13.632 1.00 87.00 87 ILE A C 1
ATOM 713 O O . ILE A 1 87 ? 12.470 -9.422 -14.323 1.00 87.00 87 ILE A O 1
ATOM 717 N N . LYS A 1 88 ? 10.444 -10.220 -13.692 1.00 68.62 88 LYS A N 1
ATOM 718 C CA . LYS A 1 88 ? 10.365 -11.311 -14.676 1.00 68.62 88 LYS A CA 1
ATOM 719 C C . LYS A 1 88 ? 10.290 -10.779 -16.108 1.00 68.62 88 LYS A C 1
ATOM 721 O O . LYS A 1 88 ? 10.764 -11.521 -16.990 1.00 68.62 88 LYS A O 1
#

Sequence (88 aa):
MAKLRDIKNEVNYLIYEVISDCNTFMSIHPDKKDKAVKLVEEAVKLRNNLIQKINHPTETSSKYFKDLRTDLINGADKIFEKLRKLIK

Foldseek 3Di:
DVVLVVLLVVLVVLLVVLLVVLVVLCVVCVVCNVVSVVLNVLSVVLSVVLNVCSVPPPDDDPVSSVVSVVSSVVSSVVSVVSSVVSVD

Radius of gyration: 14.41 Å; Cα contacts (8 Å, |Δi|>4): 53; chains: 1; bounding box: 36×21×40 Å